Protein AF-A0A1Q5UL70-F1 (afdb_monomer)

Organism: NCBI:txid1316194

Sequence (144 aa):
ELEALRRDLKQEITTAVKAAVEPPARQTIRSFAEVAARAPALAHFQSSHSSSSSSPTRPAEVARDREVVVCLGDRSQISVFRRLTSAELTKRTNQARAKAARTTDTPALASVKILASRQLKSGDLRFTVCDTKEAEIIRIYREK

Nearest PDB structures (foldseek):
  6f4i-assembly5_E  TM=6.408E-01  e=3.914E-01  Drosophila melanogaster
  5w0g-assembly1_A  TM=5.998E-01  e=8.022E-01  Homo sapiens
  8rxx-assembly1_Sh  TM=7.288E-01  e=2.596E+00  Leishmania major strain Friedlin
  2wbm-assembly1_A  TM=4.606E-01  e=6.062E+00  Methanothermobacter thermautotrophicus str. Delta H
  2wbm-assembly2_B  TM=3.932E-01  e=5.320E+00  Methanothermobacter thermautotrophicus str. Delta H

Structure (mmCIF, N/CA/C/O backbone):
data_AF-A0A1Q5UL70-F1
#
_entry.id   AF-A0A1Q5UL70-F1
#
loop_
_atom_site.group_PDB
_atom_site.id
_atom_site.type_symbol
_atom_site.label_atom_id
_atom_site.label_alt_id
_atom_site.label_comp_id
_atom_site.label_asym_id
_atom_site.label_entity_id
_atom_site.label_seq_id
_atom_site.pdbx_PDB_ins_code
_atom_site.Cartn_x
_atom_site.Cartn_y
_atom_site.Cartn_z
_atom_site.occupancy
_atom_site.B_iso_or_equiv
_atom_site.auth_seq_id
_atom_site.auth_comp_id
_atom_site.auth_asym_id
_atom_site.auth_atom_id
_atom_site.pdbx_PDB_model_num
ATOM 1 N N . GLU A 1 1 ? 56.703 -10.356 -47.534 1.00 58.34 1 GLU A N 1
ATOM 2 C CA . GLU A 1 1 ? 55.257 -10.670 -47.446 1.00 58.34 1 GLU A CA 1
ATOM 3 C C . GLU A 1 1 ? 54.407 -9.472 -47.005 1.00 58.34 1 GLU A C 1
ATOM 5 O O . GLU A 1 1 ? 53.437 -9.165 -47.683 1.00 58.34 1 GLU A O 1
ATOM 10 N N . LEU A 1 2 ? 54.807 -8.706 -45.980 1.00 57.12 2 LEU A N 1
ATOM 11 C CA . LEU A 1 2 ? 54.050 -7.532 -45.494 1.00 57.12 2 LEU A CA 1
ATOM 12 C C . LEU A 1 2 ? 53.830 -6.408 -46.537 1.00 57.12 2 LEU A C 1
ATOM 14 O O . LEU A 1 2 ? 52.792 -5.751 -46.551 1.00 57.12 2 LEU A O 1
ATOM 18 N N . GLU A 1 3 ? 54.795 -6.199 -47.435 1.00 67.44 3 GLU A N 1
ATOM 19 C CA . GLU A 1 3 ? 54.723 -5.185 -48.502 1.00 67.44 3 GLU A CA 1
ATOM 20 C C . GLU A 1 3 ? 53.724 -5.541 -49.616 1.00 67.44 3 GLU A C 1
ATOM 22 O O . GLU A 1 3 ? 53.181 -4.649 -50.264 1.00 67.44 3 GLU A O 1
ATOM 27 N N . ALA A 1 4 ? 53.442 -6.831 -49.833 1.00 69.81 4 ALA A N 1
ATOM 28 C CA . ALA A 1 4 ? 52.454 -7.262 -50.823 1.00 69.81 4 ALA A CA 1
ATOM 29 C C . ALA A 1 4 ? 51.029 -6.979 -50.326 1.00 69.81 4 ALA A C 1
ATOM 31 O O . ALA A 1 4 ? 50.233 -6.388 -51.052 1.00 69.81 4 ALA A O 1
ATOM 32 N N . LEU A 1 5 ? 50.766 -7.275 -49.048 1.00 71.19 5 LEU A N 1
ATOM 33 C CA . LEU A 1 5 ? 49.485 -7.009 -48.389 1.00 71.19 5 LEU A CA 1
ATOM 34 C C . LEU A 1 5 ? 49.139 -5.509 -48.379 1.00 71.19 5 LEU A C 1
ATOM 36 O O . LEU A 1 5 ? 47.991 -5.120 -48.576 1.00 71.19 5 LEU A O 1
ATOM 40 N N . ARG A 1 6 ? 50.147 -4.643 -48.200 1.00 72.69 6 ARG A N 1
ATOM 41 C CA . ARG A 1 6 ? 49.961 -3.183 -48.243 1.00 72.69 6 ARG A CA 1
ATOM 42 C C . ARG A 1 6 ? 49.562 -2.667 -49.623 1.00 72.69 6 ARG A C 1
ATOM 44 O O . ARG A 1 6 ? 48.800 -1.705 -49.703 1.00 72.69 6 ARG A O 1
ATOM 51 N N . ARG A 1 7 ? 50.084 -3.262 -50.700 1.00 78.44 7 ARG A N 1
ATOM 52 C CA . ARG A 1 7 ? 49.700 -2.867 -52.065 1.00 78.44 7 ARG A CA 1
ATOM 53 C C . ARG A 1 7 ? 48.287 -3.321 -52.389 1.00 78.44 7 ARG A C 1
ATOM 55 O O . ARG A 1 7 ? 47.537 -2.518 -52.932 1.00 78.44 7 ARG A O 1
ATOM 62 N N . ASP A 1 8 ? 47.934 -4.534 -51.981 1.00 77.62 8 ASP A N 1
ATOM 63 C CA . ASP A 1 8 ? 46.616 -5.123 -52.219 1.00 77.62 8 ASP A CA 1
ATOM 64 C C . ASP A 1 8 ? 45.505 -4.306 -51.537 1.00 77.62 8 ASP A C 1
ATOM 66 O O . ASP A 1 8 ? 44.591 -3.812 -52.196 1.00 77.62 8 ASP A O 1
ATOM 70 N N . LEU A 1 9 ? 45.687 -3.979 -50.251 1.00 74.88 9 LEU A N 1
ATOM 71 C CA . LEU A 1 9 ? 44.738 -3.152 -49.497 1.00 74.88 9 LEU A CA 1
ATOM 72 C C . LEU A 1 9 ? 44.587 -1.738 -50.087 1.00 74.88 9 LEU A C 1
ATOM 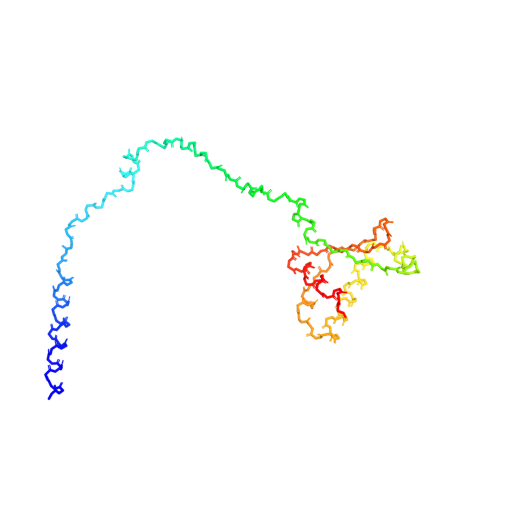74 O O . LEU A 1 9 ? 43.497 -1.167 -50.122 1.00 74.88 9 LEU A O 1
ATOM 78 N N . LYS A 1 10 ? 45.680 -1.149 -50.592 1.00 75.56 10 LYS A N 1
ATOM 79 C CA . LYS A 1 10 ? 45.635 0.172 -51.239 1.00 75.56 10 LYS A CA 1
ATOM 80 C C . LYS A 1 10 ? 44.868 0.122 -52.564 1.00 75.56 10 LYS A C 1
ATOM 82 O O . LYS A 1 10 ? 44.182 1.087 -52.913 1.00 75.56 10 LYS A O 1
ATOM 87 N N . GLN A 1 11 ? 44.972 -0.985 -53.294 1.00 71.56 11 GLN A N 1
ATOM 88 C CA . GLN A 1 11 ? 44.255 -1.210 -54.546 1.00 71.56 11 GLN A CA 1
ATOM 89 C C . GLN A 1 11 ? 42.760 -1.438 -54.303 1.00 71.56 11 GLN A C 1
ATOM 91 O O . GLN A 1 11 ? 41.937 -0.855 -55.010 1.00 71.56 11 GLN A O 1
ATOM 96 N N . GLU A 1 12 ? 42.408 -2.189 -53.261 1.00 71.31 12 GLU A N 1
ATOM 97 C CA . GLU A 1 12 ? 41.024 -2.426 -52.846 1.00 71.31 12 GLU A CA 1
ATOM 98 C C . GLU A 1 12 ? 40.322 -1.120 -52.443 1.00 7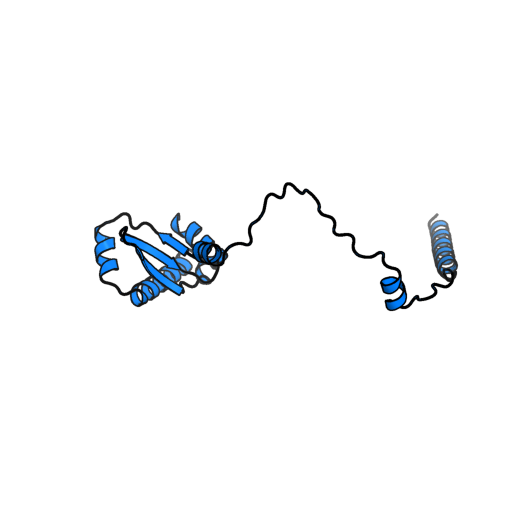1.31 12 GLU A C 1
ATOM 100 O O . GLU A 1 12 ? 39.264 -0.795 -52.983 1.00 71.31 12 GLU A O 1
ATOM 105 N N . ILE A 1 13 ? 40.962 -0.292 -51.605 1.00 70.62 13 ILE A N 1
ATOM 106 C CA . ILE A 1 13 ? 40.416 1.016 -51.201 1.00 70.62 13 ILE A CA 1
ATOM 107 C C . ILE A 1 13 ? 40.243 1.937 -52.416 1.00 70.62 13 ILE A C 1
ATOM 109 O O . ILE A 1 13 ? 39.210 2.588 -52.565 1.00 70.62 13 ILE A O 1
ATOM 113 N N . THR A 1 14 ? 41.227 1.976 -53.320 1.00 70.12 14 THR A N 1
ATOM 114 C CA . THR A 1 14 ? 41.142 2.817 -54.527 1.00 70.12 14 THR A CA 1
ATOM 115 C C . THR A 1 14 ? 40.015 2.351 -55.455 1.00 70.12 14 THR A C 1
ATOM 117 O O . THR A 1 14 ? 39.323 3.177 -56.050 1.00 70.12 14 THR A O 1
ATOM 120 N N . THR A 1 15 ? 39.787 1.040 -55.549 1.00 68.38 15 THR A N 1
ATOM 121 C CA . THR A 1 15 ? 38.709 0.447 -56.355 1.00 68.38 15 THR A CA 1
ATOM 122 C C . THR A 1 15 ? 37.338 0.732 -55.743 1.00 68.38 15 THR A C 1
ATOM 124 O O . THR A 1 15 ? 36.426 1.138 -56.462 1.00 68.38 15 THR A O 1
ATOM 127 N N . ALA A 1 16 ? 37.205 0.630 -54.418 1.00 58.72 16 ALA A N 1
ATOM 128 C CA . ALA A 1 16 ? 35.973 0.950 -53.700 1.00 58.72 16 ALA A CA 1
ATOM 129 C C . ALA A 1 16 ? 35.593 2.436 -53.823 1.00 58.72 16 ALA A C 1
ATOM 131 O O . ALA A 1 16 ? 34.436 2.765 -54.082 1.00 58.72 16 ALA A O 1
ATOM 132 N N . VAL A 1 17 ? 36.572 3.344 -53.723 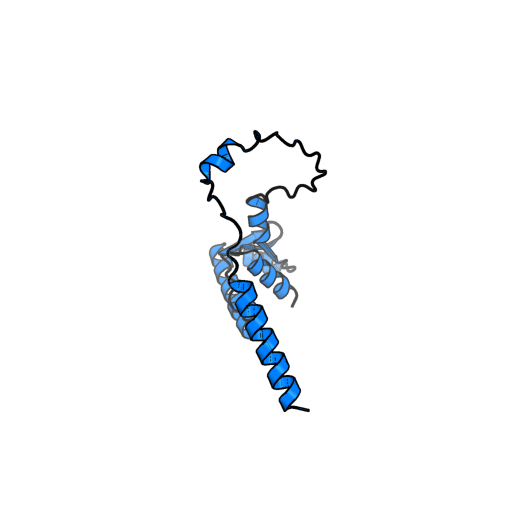1.00 61.75 17 VAL A N 1
ATOM 133 C CA . VAL A 1 17 ? 36.337 4.789 -53.895 1.00 61.75 17 VAL A CA 1
ATOM 134 C C . VAL A 1 17 ? 35.940 5.122 -55.336 1.00 61.75 17 VAL A C 1
ATOM 136 O O . VAL A 1 17 ? 35.080 5.972 -55.552 1.00 61.75 17 VAL A O 1
ATOM 139 N N . LYS A 1 18 ? 36.506 4.431 -56.334 1.00 57.00 18 LYS A N 1
ATOM 140 C CA . LYS A 1 18 ? 36.159 4.645 -57.748 1.00 57.00 18 LYS A CA 1
ATOM 141 C C . LYS A 1 18 ? 34.777 4.082 -58.109 1.00 57.00 18 LYS A C 1
ATOM 143 O O . LYS A 1 18 ? 34.096 4.670 -58.943 1.00 57.00 18 LYS A O 1
ATOM 148 N N . ALA A 1 19 ? 34.342 3.003 -57.454 1.00 55.22 19 ALA A N 1
ATOM 149 C CA . ALA A 1 19 ? 32.994 2.446 -57.597 1.00 55.22 19 ALA A CA 1
ATOM 150 C C . ALA A 1 19 ? 31.906 3.331 -56.952 1.00 55.22 19 ALA A C 1
ATOM 152 O O . ALA A 1 19 ? 30.765 3.321 -57.400 1.00 55.22 19 ALA A O 1
ATOM 153 N N . ALA A 1 20 ? 32.260 4.141 -55.949 1.00 49.00 20 ALA A N 1
ATOM 154 C CA . ALA A 1 20 ? 31.341 5.073 -55.288 1.00 49.00 20 ALA A CA 1
ATOM 155 C C . ALA A 1 20 ? 31.104 6.393 -56.060 1.00 49.00 20 ALA A C 1
ATOM 157 O O . ALA A 1 20 ? 30.316 7.226 -55.616 1.00 49.00 20 ALA A O 1
ATOM 158 N N . VAL A 1 21 ? 31.777 6.599 -57.202 1.00 50.81 21 VAL A N 1
ATOM 159 C CA . VAL A 1 21 ? 31.664 7.807 -58.052 1.00 50.81 21 VAL A CA 1
ATOM 160 C C . VAL A 1 21 ? 30.721 7.594 -59.252 1.00 50.81 21 VAL A C 1
ATOM 162 O O . VAL A 1 21 ? 30.597 8.462 -60.112 1.00 50.81 21 VAL A O 1
ATOM 165 N N . GLU A 1 22 ? 29.994 6.476 -59.312 1.00 44.09 22 GLU A N 1
ATOM 166 C CA . GLU A 1 22 ? 28.924 6.274 -60.298 1.00 44.09 22 GLU A CA 1
ATOM 167 C C . GLU A 1 22 ? 27.597 6.797 -59.710 1.00 44.09 22 GLU A C 1
ATOM 169 O O . GLU A 1 22 ? 27.118 6.262 -58.706 1.00 44.09 22 GLU A O 1
ATOM 174 N N . PRO A 1 23 ? 27.019 7.891 -60.245 1.00 51.78 23 PRO A N 1
ATOM 175 C CA . PRO A 1 23 ? 25.772 8.426 -59.726 1.00 51.78 23 PRO A CA 1
ATOM 176 C C . PRO A 1 23 ? 24.631 7.461 -60.076 1.00 51.78 23 PRO A C 1
ATOM 178 O O . PRO A 1 23 ? 24.370 7.247 -61.262 1.00 51.78 23 PRO A O 1
ATOM 181 N N . PRO A 1 24 ? 23.895 6.910 -59.092 1.00 49.03 24 PRO A N 1
ATOM 182 C CA . PRO A 1 24 ? 22.738 6.091 -59.398 1.00 49.03 24 PRO A CA 1
ATOM 183 C C . PRO A 1 24 ? 21.730 6.923 -60.194 1.00 49.03 24 PRO A C 1
ATOM 185 O O . PRO A 1 24 ? 21.423 8.071 -59.855 1.00 49.03 24 PRO A O 1
ATOM 188 N N . ALA A 1 25 ? 21.261 6.321 -61.286 1.00 51.06 25 ALA A N 1
ATOM 189 C CA . ALA A 1 25 ? 20.321 6.867 -62.249 1.00 51.06 25 ALA A CA 1
ATOM 190 C C . ALA A 1 25 ? 19.261 7.775 -61.604 1.00 51.06 25 ALA A C 1
ATOM 192 O O . ALA A 1 25 ? 18.573 7.374 -60.666 1.00 51.06 25 ALA A O 1
ATOM 193 N N . ARG A 1 26 ? 19.153 8.997 -62.148 1.00 50.31 26 ARG A N 1
ATOM 194 C CA . ARG A 1 26 ? 18.138 10.034 -61.891 1.00 50.31 26 ARG A CA 1
ATOM 195 C C . ARG A 1 26 ? 16.948 9.531 -61.067 1.00 50.31 26 ARG A C 1
ATOM 197 O O . ARG A 1 26 ? 15.950 9.066 -61.615 1.00 50.31 26 ARG A O 1
ATOM 204 N N . GLN A 1 27 ? 17.017 9.710 -59.752 1.00 52.78 27 GLN A N 1
ATOM 205 C CA . GLN A 1 27 ? 15.823 9.704 -58.922 1.00 52.78 27 GLN A CA 1
ATOM 206 C C . GLN A 1 27 ? 15.048 10.977 -59.262 1.00 52.78 27 GLN A C 1
ATOM 208 O O . GLN A 1 27 ? 15.330 12.057 -58.747 1.00 52.78 27 GLN A O 1
ATOM 213 N N . THR A 1 28 ? 14.100 10.882 -60.194 1.00 55.25 28 THR A N 1
ATOM 214 C CA . THR A 1 28 ? 13.062 11.902 -60.331 1.00 55.25 28 THR A CA 1
ATOM 215 C C . THR A 1 28 ? 12.333 11.951 -58.993 1.00 55.25 28 THR A C 1
ATOM 217 O O . THR A 1 28 ? 11.567 11.042 -58.676 1.00 55.25 28 THR A O 1
ATOM 220 N N . ILE A 1 29 ? 12.623 12.971 -58.184 1.00 52.50 29 ILE A N 1
ATOM 221 C CA . ILE A 1 29 ? 11.937 13.226 -56.919 1.00 52.50 29 ILE A CA 1
ATOM 222 C C . ILE A 1 29 ? 10.473 13.492 -57.273 1.00 52.50 29 ILE A C 1
ATOM 224 O O . ILE A 1 29 ? 10.112 14.590 -57.690 1.00 52.50 29 ILE A O 1
ATOM 228 N N . ARG A 1 30 ? 9.631 12.461 -57.179 1.00 59.22 30 ARG A N 1
ATOM 229 C CA . ARG A 1 30 ? 8.182 12.623 -57.284 1.00 59.22 30 ARG A CA 1
ATOM 230 C C . ARG A 1 30 ? 7.715 13.271 -55.991 1.00 59.22 30 ARG A C 1
ATOM 232 O O . ARG A 1 30 ? 8.028 12.786 -54.904 1.00 59.22 30 ARG A O 1
ATOM 239 N N . SER A 1 31 ? 7.009 14.390 -56.114 1.00 63.75 31 SER A N 1
ATOM 240 C CA . SER A 1 31 ? 6.412 15.080 -54.972 1.00 63.75 31 SER A CA 1
ATOM 241 C C . SER A 1 31 ? 5.508 14.113 -54.203 1.00 63.75 31 SER A C 1
ATOM 243 O O . SER A 1 31 ? 4.775 13.330 -54.809 1.00 63.75 31 SER A O 1
ATOM 245 N N . PHE A 1 32 ? 5.533 14.177 -52.870 1.00 62.38 32 PHE A N 1
ATOM 246 C CA . PHE A 1 32 ? 4.713 13.336 -51.988 1.00 62.38 32 PHE A CA 1
ATOM 247 C C . PHE A 1 32 ? 3.225 13.335 -52.386 1.00 62.38 32 PHE A C 1
ATOM 249 O O . PHE A 1 32 ? 2.564 12.297 -52.350 1.00 62.38 32 PHE A O 1
ATOM 256 N N . ALA A 1 33 ? 2.719 14.482 -52.848 1.00 66.06 33 ALA A N 1
ATOM 257 C CA . ALA A 1 33 ? 1.341 14.636 -53.309 1.00 66.06 33 ALA A CA 1
ATOM 258 C C . ALA A 1 33 ? 1.001 13.733 -54.510 1.00 66.06 33 ALA A C 1
ATOM 260 O O . ALA A 1 33 ? -0.1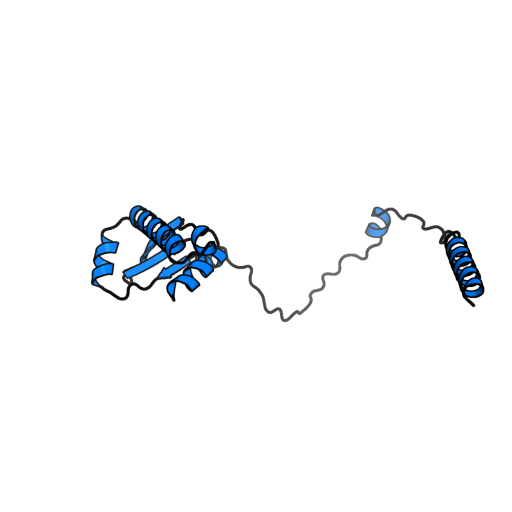15 13.231 -54.620 1.00 66.06 33 ALA A O 1
ATOM 261 N N . GLU A 1 34 ? 1.968 13.482 -55.390 1.00 66.81 34 GLU A N 1
ATOM 262 C CA . GLU A 1 34 ? 1.786 12.686 -56.604 1.00 66.81 34 GLU A CA 1
ATOM 263 C C . GLU A 1 34 ? 1.755 11.178 -56.303 1.00 66.81 34 GLU A C 1
ATOM 265 O O . GLU A 1 34 ? 1.043 10.415 -56.959 1.00 66.81 34 GLU A O 1
ATOM 270 N N . VAL A 1 35 ? 2.480 10.751 -55.263 1.00 64.81 35 VAL A N 1
ATOM 271 C CA . VAL A 1 35 ? 2.423 9.380 -54.731 1.00 64.81 35 VAL A CA 1
ATOM 272 C C . VAL A 1 35 ? 1.086 9.136 -54.032 1.00 64.81 35 VAL A C 1
ATOM 274 O O . VAL A 1 35 ? 0.449 8.112 -54.270 1.00 64.81 35 VAL A O 1
ATOM 277 N N . ALA A 1 36 ? 0.627 10.096 -53.225 1.00 66.06 36 ALA A N 1
ATOM 278 C CA . ALA A 1 36 ? -0.644 10.000 -52.510 1.00 66.06 36 ALA A CA 1
ATOM 279 C C . ALA A 1 36 ? -1.852 9.964 -53.462 1.00 66.06 36 ALA A C 1
ATOM 281 O O . ALA A 1 36 ? -2.768 9.173 -53.257 1.00 66.06 36 ALA A O 1
ATOM 282 N N . ALA A 1 37 ? -1.835 10.756 -54.540 1.00 65.12 37 ALA A N 1
ATOM 283 C CA . ALA A 1 37 ? -2.921 10.789 -55.523 1.00 65.12 37 ALA A CA 1
ATOM 284 C C . ALA A 1 37 ? -3.072 9.483 -56.327 1.00 65.12 37 ALA A C 1
ATOM 286 O O . ALA A 1 37 ? -4.148 9.201 -56.849 1.00 65.12 37 ALA A O 1
ATOM 287 N N . ARG A 1 38 ? -2.003 8.686 -56.441 1.00 66.25 38 ARG A N 1
ATOM 288 C CA . ARG A 1 38 ? -2.018 7.382 -57.125 1.00 66.25 38 ARG A CA 1
ATOM 289 C C . ARG A 1 38 ? -2.222 6.202 -56.177 1.00 66.25 38 ARG A C 1
ATOM 291 O O . ARG A 1 38 ? -2.256 5.065 -56.647 1.00 66.25 38 ARG A O 1
ATOM 298 N N . ALA A 1 39 ? -2.336 6.446 -54.871 1.00 65.25 39 ALA A N 1
ATOM 299 C CA . ALA A 1 39 ? -2.616 5.383 -53.922 1.00 65.25 39 ALA A CA 1
ATOM 300 C C . ALA A 1 39 ? -4.025 4.821 -54.194 1.00 65.25 39 ALA A C 1
ATOM 302 O O . ALA A 1 39 ? -4.977 5.597 -54.311 1.00 65.25 39 ALA A O 1
ATOM 303 N N . PRO A 1 40 ? -4.186 3.492 -54.322 1.00 64.81 40 PRO A N 1
ATOM 304 C CA . PRO A 1 40 ? -5.508 2.893 -54.440 1.00 64.81 40 PRO A CA 1
ATOM 305 C C . PRO A 1 40 ? -6.349 3.268 -53.214 1.00 64.81 40 PRO A C 1
ATOM 307 O O . PRO A 1 40 ? -5.832 3.321 -52.095 1.00 64.81 40 PRO A O 1
ATOM 310 N N . ALA A 1 41 ? -7.637 3.552 -53.428 1.00 62.94 41 ALA A N 1
ATOM 311 C CA . ALA A 1 41 ? -8.559 3.888 -52.348 1.00 62.94 41 ALA A CA 1
ATOM 312 C C . ALA A 1 41 ? -8.487 2.810 -51.258 1.00 62.94 41 ALA A C 1
ATOM 314 O O . ALA A 1 41 ? -8.497 1.620 -51.579 1.00 62.94 41 ALA A O 1
ATOM 315 N N . LEU A 1 42 ? -8.378 3.226 -49.990 1.00 58.59 42 LEU A N 1
ATOM 316 C CA . LEU A 1 42 ? -8.278 2.321 -48.845 1.00 58.59 42 LEU A CA 1
ATOM 317 C C . LEU A 1 42 ? -9.492 1.386 -48.827 1.00 58.59 42 LEU A C 1
ATOM 319 O O . LEU A 1 42 ? -10.564 1.740 -48.342 1.00 58.59 42 LEU A O 1
ATOM 323 N N . ALA A 1 43 ? -9.313 0.185 -49.371 1.00 51.59 43 ALA A N 1
ATOM 324 C CA . ALA A 1 43 ? -10.274 -0.886 -49.244 1.00 51.59 43 ALA A CA 1
ATOM 325 C C . ALA A 1 43 ? -10.338 -1.258 -47.761 1.00 51.59 43 ALA A C 1
ATOM 327 O O . ALA A 1 43 ? -9.319 -1.580 -47.144 1.00 51.59 43 ALA A O 1
ATOM 328 N N . HIS A 1 44 ? -11.528 -1.165 -47.173 1.00 53.53 44 HIS A N 1
ATOM 329 C CA . HIS A 1 44 ? -11.775 -1.596 -45.806 1.00 53.53 44 HIS A CA 1
ATOM 330 C C . HIS A 1 44 ? -11.483 -3.098 -45.694 1.00 53.53 44 HIS A C 1
ATOM 332 O O . HIS A 1 44 ? -12.318 -3.933 -46.035 1.00 53.53 44 HIS A O 1
ATOM 338 N N . PHE A 1 45 ? -10.290 -3.449 -45.218 1.00 48.72 45 PHE A N 1
ATOM 339 C CA . PHE A 1 45 ? -9.976 -4.810 -44.807 1.00 48.72 45 PHE A CA 1
ATOM 340 C C . PHE A 1 45 ? -10.809 -5.138 -43.563 1.00 48.72 45 PHE A C 1
ATOM 342 O O . PHE A 1 45 ? -10.462 -4.757 -42.446 1.00 48.72 45 PHE A O 1
ATOM 349 N N . GLN A 1 46 ? -11.928 -5.842 -43.745 1.00 53.84 46 GLN A N 1
ATOM 350 C CA . GLN A 1 46 ? -12.572 -6.573 -42.656 1.00 53.84 46 GLN A CA 1
ATOM 351 C C . GLN A 1 46 ? -11.764 -7.841 -42.390 1.00 53.84 46 GLN A C 1
ATOM 353 O O . GLN A 1 46 ? -12.081 -8.930 -42.864 1.00 53.84 46 GLN A O 1
ATOM 358 N N . SER A 1 47 ? -10.671 -7.691 -41.650 1.00 45.22 47 SER A N 1
ATOM 359 C CA . SER A 1 47 ? -9.898 -8.835 -41.203 1.00 45.22 47 SER A CA 1
ATOM 360 C C . SER A 1 47 ? -10.643 -9.543 -40.069 1.00 45.22 47 SER A C 1
ATOM 362 O O . SER A 1 47 ? -10.845 -8.982 -38.993 1.00 45.22 47 SER A O 1
ATOM 364 N N . SER A 1 48 ? -11.030 -10.799 -40.303 1.00 51.78 48 SER A N 1
ATOM 365 C CA . SER A 1 48 ? -11.478 -11.724 -39.258 1.00 51.78 48 SER A CA 1
ATOM 366 C C . SER A 1 48 ? -10.271 -12.152 -38.423 1.00 51.78 48 SER A C 1
ATOM 368 O O . SER A 1 48 ? -9.724 -13.235 -38.605 1.00 51.78 48 SER A O 1
ATOM 370 N N . HIS A 1 49 ? -9.807 -11.278 -37.532 1.00 53.34 49 HIS A N 1
ATOM 371 C CA . HIS A 1 49 ? -8.897 -11.692 -36.474 1.00 53.34 49 HIS A CA 1
ATOM 372 C C . HIS A 1 49 ? -9.737 -12.223 -35.319 1.00 53.34 49 HIS A C 1
ATOM 374 O O . HIS A 1 49 ? -10.523 -11.487 -34.721 1.00 53.34 49 HIS A O 1
ATOM 380 N N . SER A 1 50 ? -9.524 -13.491 -34.969 1.00 51.50 50 SER A N 1
ATOM 381 C CA . SER A 1 50 ? -9.735 -13.993 -33.611 1.00 51.50 50 SER A CA 1
ATOM 382 C C . SER A 1 50 ? -8.790 -13.233 -32.679 1.00 51.50 50 SER A C 1
ATOM 384 O O . SER A 1 50 ? -7.724 -13.711 -32.302 1.00 51.50 50 SER A O 1
ATOM 386 N N . SER A 1 51 ? -9.140 -11.986 -32.389 1.00 48.91 51 SER A N 1
ATOM 387 C CA . SER A 1 51 ? -8.430 -11.139 -31.452 1.00 48.91 51 SER A CA 1
ATOM 388 C C . SER A 1 51 ? -8.751 -11.649 -30.055 1.00 48.91 51 SER A C 1
ATOM 390 O O . SER A 1 51 ? -9.890 -11.529 -29.603 1.00 48.91 51 SER A O 1
ATOM 392 N N . SER A 1 52 ? -7.746 -12.159 -29.340 1.00 56.97 52 SER A N 1
ATOM 393 C CA . SER A 1 52 ? -7.724 -12.004 -27.883 1.00 56.97 52 SER A CA 1
ATOM 394 C C . SER A 1 52 ? -7.792 -10.506 -27.615 1.00 56.97 52 SER A C 1
ATOM 396 O O . SER A 1 52 ? -6.789 -9.800 -27.674 1.00 56.97 52 SER A O 1
ATOM 398 N N . SER A 1 53 ? -9.014 -10.007 -27.455 1.00 52.50 53 SER A N 1
ATOM 399 C CA . SER A 1 53 ? -9.312 -8.609 -27.210 1.00 52.50 53 SER A CA 1
ATOM 400 C C . SER A 1 53 ? -8.686 -8.228 -25.875 1.00 52.50 53 SER A C 1
ATOM 402 O O . SER A 1 53 ? -9.205 -8.570 -24.814 1.00 52.50 53 SER A O 1
ATOM 404 N N . SER A 1 54 ? -7.559 -7.521 -25.908 1.00 63.06 54 SER A N 1
ATOM 405 C CA . SER A 1 54 ? -7.193 -6.651 -24.801 1.00 63.06 54 SER A CA 1
ATOM 406 C C . SER A 1 54 ? -8.183 -5.493 -24.831 1.00 63.06 54 SER A C 1
ATOM 408 O O . SER A 1 54 ? -8.000 -4.495 -25.527 1.00 63.06 54 SER A O 1
ATOM 410 N N . SER A 1 55 ? -9.302 -5.660 -24.126 1.00 63.22 55 SER A N 1
ATOM 411 C CA . SER A 1 55 ? -10.218 -4.556 -23.873 1.00 63.22 55 SER A CA 1
ATOM 412 C C . SER A 1 55 ? -9.410 -3.382 -23.312 1.00 63.22 55 SER A C 1
ATOM 414 O O . SER A 1 55 ? -8.576 -3.617 -22.431 1.00 63.22 55 SER A O 1
ATOM 416 N N . PRO A 1 56 ? -9.620 -2.140 -23.787 1.00 65.81 56 PRO A N 1
ATOM 417 C CA . PRO A 1 56 ? -8.941 -0.990 -23.210 1.00 65.81 56 PRO A CA 1
ATOM 418 C C . PRO A 1 56 ? -9.203 -0.986 -21.703 1.00 65.81 56 PRO A C 1
ATOM 420 O O . PRO A 1 56 ? -10.361 -1.003 -21.278 1.00 65.81 56 PRO A O 1
ATOM 423 N N . THR A 1 57 ? -8.127 -1.032 -20.911 1.00 67.56 57 THR A N 1
ATOM 424 C CA . THR A 1 57 ? -8.210 -1.124 -19.452 1.00 67.56 57 THR A CA 1
ATOM 425 C C . THR A 1 57 ? -9.068 0.018 -18.944 1.00 67.56 57 THR A C 1
ATOM 427 O O . THR A 1 57 ? -8.794 1.195 -19.201 1.00 67.56 57 THR A O 1
ATOM 430 N N . ARG A 1 58 ? -10.158 -0.321 -18.259 1.00 71.19 58 ARG A N 1
ATOM 431 C CA . ARG A 1 58 ? -11.127 0.683 -17.826 1.00 71.19 58 ARG A CA 1
ATOM 432 C C . ARG A 1 58 ? -10.444 1.553 -16.765 1.00 71.19 58 ARG A C 1
ATOM 434 O O . ARG A 1 58 ? -9.714 1.015 -15.934 1.00 71.19 58 ARG A O 1
ATOM 441 N N . PRO A 1 59 ? -10.705 2.870 -16.691 1.00 70.50 59 PRO A N 1
ATOM 442 C CA . PRO A 1 59 ? -10.108 3.721 -15.655 1.00 70.50 59 PRO A CA 1
ATOM 443 C C . PRO A 1 59 ? -10.318 3.184 -14.229 1.00 70.50 59 PRO A C 1
ATOM 445 O O . PRO A 1 59 ? -9.468 3.348 -13.357 1.00 70.50 59 PRO A O 1
ATOM 448 N N . ALA A 1 60 ? -11.437 2.487 -14.004 1.00 72.50 60 ALA A N 1
ATOM 449 C CA . ALA A 1 60 ? -11.728 1.803 -12.752 1.00 72.50 60 ALA A CA 1
ATOM 450 C C . ALA A 1 60 ? -1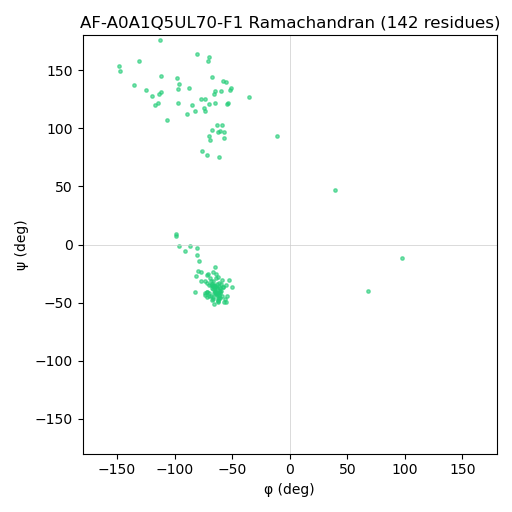0.756 0.650 -12.444 1.00 72.50 60 ALA A C 1
ATOM 452 O O . ALA A 1 60 ? -10.391 0.495 -11.285 1.00 72.50 60 ALA A O 1
ATOM 453 N N . GLU A 1 61 ? -10.326 -0.131 -13.439 1.00 70.69 61 GLU A N 1
ATOM 454 C CA . GLU A 1 61 ? -9.340 -1.212 -13.269 1.00 70.69 61 GLU A CA 1
ATOM 455 C C . GLU A 1 61 ? -7.972 -0.632 -12.903 1.00 70.69 61 GLU A C 1
ATOM 457 O O . GLU A 1 61 ? -7.415 -1.000 -11.872 1.00 70.69 61 GLU A O 1
ATOM 462 N N . VAL A 1 62 ? -7.518 0.401 -13.623 1.00 72.69 62 VAL A N 1
ATOM 463 C CA . VAL A 1 62 ? -6.259 1.107 -13.311 1.00 72.69 62 VAL A CA 1
ATOM 464 C C . VAL A 1 62 ? -6.265 1.680 -11.888 1.00 72.69 62 VAL A C 1
ATOM 466 O O . VAL A 1 62 ? -5.244 1.682 -11.199 1.00 72.69 62 VAL A O 1
ATOM 469 N N . ALA A 1 63 ? -7.417 2.168 -11.418 1.00 76.31 63 ALA A N 1
ATOM 470 C CA . ALA A 1 63 ? -7.560 2.655 -10.050 1.00 76.31 63 ALA A CA 1
ATOM 471 C C . ALA A 1 63 ? -7.455 1.528 -9.006 1.00 76.31 63 ALA A C 1
ATOM 473 O O . ALA A 1 63 ? -6.918 1.764 -7.925 1.00 76.31 63 ALA A O 1
ATOM 474 N N . ARG A 1 64 ? -7.934 0.311 -9.310 1.00 81.94 64 ARG A N 1
ATOM 475 C CA . ARG A 1 64 ? -7.808 -0.857 -8.418 1.00 81.94 64 ARG A CA 1
ATOM 476 C C . ARG A 1 64 ? -6.376 -1.354 -8.323 1.00 81.94 64 ARG A C 1
ATOM 478 O O . ARG A 1 64 ? -5.961 -1.747 -7.236 1.00 81.94 64 ARG A O 1
ATOM 485 N N . ASP A 1 65 ? -5.613 -1.268 -9.404 1.00 87.12 65 ASP A N 1
ATOM 486 C CA . ASP A 1 65 ? -4.220 -1.721 -9.421 1.00 87.12 65 ASP A CA 1
ATOM 487 C C . ASP A 1 65 ? -3.323 -0.912 -8.469 1.00 87.12 65 ASP A C 1
ATOM 489 O O . ASP A 1 65 ? -2.324 -1.427 -7.965 1.00 87.12 65 ASP A O 1
ATOM 493 N N . ARG A 1 66 ? -3.717 0.335 -8.176 1.00 92.94 66 ARG A N 1
ATOM 494 C CA . ARG A 1 66 ? -3.071 1.254 -7.219 1.00 92.94 66 ARG A CA 1
ATOM 495 C C . ARG A 1 66 ? -3.553 1.077 -5.777 1.00 92.94 66 ARG A C 1
ATOM 497 O O . ARG A 1 66 ? -3.114 1.802 -4.883 1.00 92.94 66 ARG A O 1
ATOM 504 N N . GLU A 1 67 ? -4.497 0.171 -5.531 1.00 93.81 67 GLU A N 1
ATOM 505 C CA . GLU A 1 67 ? -4.982 -0.129 -4.188 1.00 93.81 67 GLU A CA 1
ATOM 506 C C . GLU A 1 67 ? -4.255 -1.352 -3.609 1.00 93.81 67 GLU A C 1
ATOM 508 O O . GLU A 1 67 ? -4.055 -2.378 -4.265 1.00 93.81 67 GLU A O 1
ATOM 513 N N . VAL A 1 68 ? -3.897 -1.258 -2.329 1.00 93.75 68 VAL A N 1
ATOM 514 C CA . VAL A 1 68 ? -3.315 -2.3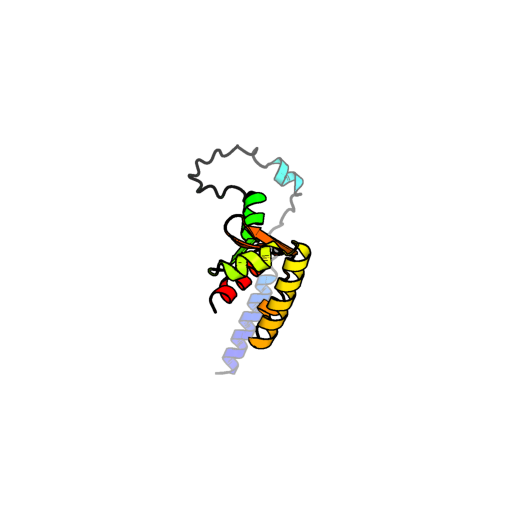61 -1.556 1.00 93.75 68 VAL A CA 1
ATOM 515 C C . VAL A 1 68 ? -4.157 -2.581 -0.311 1.00 93.75 68 VAL A C 1
ATOM 517 O O . VAL A 1 68 ? -4.521 -1.624 0.372 1.00 93.75 68 VAL A O 1
ATOM 520 N N . VAL A 1 69 ? -4.491 -3.837 -0.021 1.00 93.56 69 VAL A N 1
ATOM 521 C CA . VAL A 1 69 ? -5.240 -4.222 1.181 1.00 93.56 69 VAL A CA 1
ATOM 522 C C . VAL A 1 69 ? -4.325 -5.016 2.104 1.00 93.56 69 VAL A C 1
ATOM 524 O O . VAL A 1 69 ? -3.656 -5.950 1.665 1.00 93.56 69 VAL A O 1
ATOM 527 N N . VAL A 1 70 ? -4.306 -4.639 3.379 1.00 91.38 70 VAL A N 1
ATOM 528 C CA . VAL A 1 70 ? -3.554 -5.307 4.442 1.00 91.38 70 VAL A CA 1
ATOM 529 C C . VAL A 1 70 ? -4.534 -5.859 5.466 1.00 91.38 70 VAL A C 1
ATOM 531 O O . VAL A 1 70 ? -5.303 -5.109 6.073 1.00 91.38 70 VAL A O 1
ATOM 534 N N . CYS A 1 71 ? -4.490 -7.177 5.652 1.00 90.88 71 CYS A N 1
ATOM 535 C CA . CYS A 1 71 ? -5.303 -7.867 6.644 1.00 90.88 71 CYS A CA 1
ATOM 536 C C . CYS A 1 71 ? -4.702 -7.669 8.034 1.00 90.88 71 CYS A C 1
ATOM 538 O O . CYS A 1 71 ? -3.528 -7.974 8.234 1.00 90.88 71 CYS A O 1
ATOM 540 N N . LEU A 1 72 ? -5.495 -7.172 8.985 1.00 86.31 72 LEU A N 1
ATOM 541 C CA . LEU A 1 72 ? -5.001 -6.898 10.339 1.00 86.31 72 LEU A CA 1
ATOM 542 C C . LEU A 1 72 ? -4.957 -8.145 11.230 1.00 86.31 72 LEU A C 1
ATOM 544 O O . LEU A 1 72 ? -4.152 -8.185 12.153 1.00 86.31 72 LEU A O 1
ATOM 548 N N . GLY A 1 73 ? -5.810 -9.144 10.970 1.00 79.94 73 GLY A N 1
ATOM 549 C CA . GLY A 1 73 ? -5.894 -10.414 11.712 1.00 79.94 73 GLY A CA 1
ATOM 550 C C . GLY A 1 73 ? -6.410 -10.291 13.155 1.00 79.94 73 GLY A C 1
ATOM 551 O O . GLY A 1 73 ? -7.233 -11.092 13.587 1.00 79.94 73 GLY A O 1
ATOM 552 N N . ASP A 1 74 ? -5.988 -9.258 13.880 1.00 86.50 74 ASP A N 1
ATOM 553 C CA . ASP A 1 74 ? -6.321 -9.000 15.274 1.00 86.50 74 ASP A CA 1
ATOM 554 C C . ASP A 1 74 ? -7.489 -8.009 15.420 1.00 86.50 74 ASP A C 1
ATOM 556 O O . ASP A 1 74 ? -7.435 -6.846 15.002 1.00 86.50 74 ASP A O 1
ATOM 560 N N . ARG A 1 75 ? -8.553 -8.468 16.089 1.00 81.88 75 ARG A N 1
ATOM 561 C CA . ARG A 1 75 ? -9.750 -7.669 16.387 1.00 81.88 75 ARG A CA 1
ATOM 562 C C . ARG A 1 75 ? -9.461 -6.482 17.304 1.00 81.88 75 ARG A C 1
ATOM 564 O O . ARG A 1 75 ? -10.152 -5.466 17.196 1.00 81.88 75 ARG A O 1
ATOM 571 N N . SER A 1 76 ? -8.453 -6.577 18.171 1.00 83.81 76 SER A N 1
ATOM 572 C CA . SER A 1 76 ? -8.070 -5.478 19.060 1.00 83.81 76 SER A CA 1
ATOM 573 C C . SER A 1 76 ? -7.586 -4.269 18.245 1.00 83.81 76 SER A C 1
ATOM 575 O O . SER A 1 76 ? -8.070 -3.150 18.439 1.00 83.81 76 SER A O 1
ATOM 577 N N . GLN A 1 77 ? -6.761 -4.511 17.221 1.00 84.56 77 GLN A N 1
ATOM 578 C CA . GLN A 1 77 ? -6.242 -3.483 16.320 1.00 84.56 77 GLN A CA 1
ATOM 579 C C . GLN A 1 77 ? -7.336 -2.867 15.445 1.00 84.56 77 GLN A C 1
ATOM 581 O O . 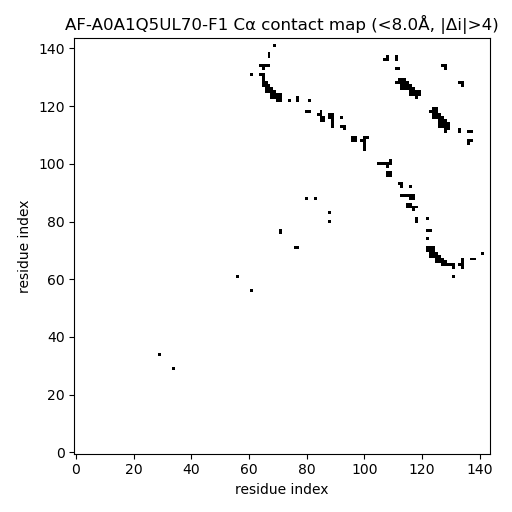GLN A 1 77 ? -7.349 -1.651 15.241 1.00 84.56 77 GLN A O 1
ATOM 586 N N . ILE A 1 78 ? -8.308 -3.670 14.995 1.00 90.44 78 ILE A N 1
ATOM 587 C CA . ILE A 1 78 ? -9.462 -3.178 14.223 1.00 90.44 78 ILE A CA 1
ATOM 588 C C . ILE A 1 78 ? -10.181 -2.056 14.982 1.00 90.44 78 ILE A C 1
ATOM 590 O O . ILE A 1 78 ? -10.520 -1.035 14.381 1.00 90.44 78 ILE A O 1
ATOM 594 N N . SER A 1 79 ? -10.391 -2.223 16.292 1.00 89.31 79 SER A N 1
ATOM 595 C CA . SER A 1 79 ? -11.076 -1.226 17.124 1.00 89.31 79 SER A CA 1
ATOM 596 C C . SER A 1 79 ? -10.293 0.085 17.260 1.00 89.31 79 SER A C 1
ATOM 598 O O . SER A 1 79 ? -10.895 1.160 17.271 1.00 89.31 79 SER A O 1
ATOM 600 N N . VAL A 1 80 ? -8.958 0.010 17.296 1.00 92.00 80 VAL A N 1
ATOM 601 C CA . VAL A 1 80 ? -8.070 1.176 17.381 1.00 92.00 80 VAL A CA 1
ATOM 602 C C . VAL A 1 80 ? -8.135 1.989 16.094 1.00 92.00 80 VAL A C 1
ATOM 604 O O . VAL A 1 80 ? -8.330 3.201 16.150 1.00 92.00 80 VAL A O 1
ATOM 607 N N . PHE A 1 81 ? -8.026 1.336 14.934 1.00 91.44 81 PHE A N 1
ATOM 608 C CA . PHE A 1 81 ? -8.071 2.028 13.644 1.00 91.44 81 PHE A CA 1
ATOM 609 C C . PHE A 1 81 ? -9.458 2.591 13.315 1.00 91.44 81 PHE A C 1
ATOM 611 O O . PHE A 1 81 ? -9.530 3.643 12.684 1.00 91.44 81 PHE A O 1
ATOM 618 N N . ARG A 1 82 ? -10.546 1.978 13.811 1.00 92.00 82 ARG A N 1
ATOM 619 C CA . ARG A 1 82 ? -11.919 2.490 13.614 1.00 92.00 82 ARG A CA 1
ATOM 620 C C . ARG A 1 82 ? -12.147 3.863 14.229 1.00 92.00 82 ARG A C 1
ATOM 622 O O . ARG A 1 82 ? -13.020 4.591 13.771 1.00 92.00 82 ARG A O 1
ATOM 629 N N . ARG A 1 83 ? -11.403 4.194 15.285 1.00 93.19 83 ARG A N 1
ATOM 630 C CA . ARG A 1 83 ? -11.499 5.489 15.972 1.00 93.19 83 ARG A CA 1
ATOM 631 C C . ARG A 1 83 ? -10.736 6.598 15.249 1.00 93.19 83 ARG A C 1
ATOM 633 O O . ARG A 1 83 ? -10.850 7.748 15.651 1.00 93.19 83 ARG A O 1
ATOM 640 N N . LEU A 1 84 ? -9.951 6.260 14.226 1.00 94.19 84 LEU A N 1
ATOM 641 C CA . LEU A 1 84 ? -9.136 7.210 13.481 1.00 94.19 84 LEU A CA 1
ATOM 642 C C . LEU A 1 84 ? -9.837 7.644 12.200 1.00 94.19 84 LEU A C 1
ATOM 644 O O . LEU A 1 84 ? -10.463 6.853 11.495 1.00 94.19 84 LEU A O 1
ATOM 648 N N . THR A 1 85 ? -9.656 8.910 11.858 1.00 95.31 85 THR A N 1
ATOM 649 C CA . THR A 1 85 ? -10.056 9.458 10.565 1.00 95.31 85 THR A CA 1
ATOM 650 C C . THR A 1 85 ? -9.149 8.947 9.443 1.00 95.31 85 THR A C 1
ATOM 652 O O . THR A 1 85 ? -7.989 8.581 9.654 1.00 95.31 85 THR A O 1
ATOM 655 N N . SER A 1 86 ? -9.638 8.986 8.202 1.00 94.56 86 SER A N 1
ATOM 656 C CA . SER A 1 86 ? -8.851 8.618 7.013 1.00 94.56 86 SER A CA 1
ATOM 657 C C . SER A 1 86 ? -7.545 9.419 6.891 1.00 94.56 86 SER A C 1
ATOM 659 O O . SER A 1 86 ? -6.518 8.889 6.462 1.00 94.56 86 SER A O 1
ATOM 661 N N . ALA A 1 87 ? -7.555 10.692 7.300 1.00 95.75 87 ALA A N 1
ATOM 662 C CA . ALA A 1 87 ? -6.371 11.546 7.292 1.00 95.75 87 ALA A CA 1
ATOM 663 C C . ALA A 1 87 ? -5.333 11.090 8.330 1.00 95.75 87 ALA A C 1
ATOM 665 O O . ALA A 1 87 ? -4.147 10.974 8.017 1.00 95.75 87 ALA A O 1
ATOM 666 N N . GLU A 1 88 ? -5.773 10.761 9.546 1.00 96.69 88 GLU A N 1
ATOM 667 C CA . GLU A 1 88 ? -4.898 10.232 10.597 1.00 96.69 88 GLU A CA 1
ATOM 668 C C . GLU A 1 88 ? -4.328 8.866 10.228 1.00 96.69 88 GLU A C 1
ATOM 670 O O . GLU A 1 88 ? -3.135 8.635 10.431 1.00 96.69 88 GLU A O 1
ATOM 675 N N . LEU A 1 89 ? -5.145 7.986 9.637 1.00 95.50 89 LEU A N 1
ATOM 676 C CA . LEU A 1 89 ? -4.676 6.716 9.088 1.00 95.50 89 LEU A CA 1
ATOM 677 C C . LEU A 1 89 ? -3.579 6.963 8.055 1.00 95.50 89 LEU A C 1
ATOM 679 O O . LEU A 1 89 ? -2.494 6.410 8.175 1.00 95.50 89 LEU A O 1
ATOM 683 N N . THR A 1 90 ? -3.813 7.862 7.100 1.00 96.25 90 THR A N 1
ATOM 684 C CA . THR A 1 90 ? -2.837 8.181 6.047 1.00 96.25 90 THR A CA 1
ATOM 685 C C . THR A 1 90 ? -1.531 8.719 6.629 1.00 96.25 90 THR A C 1
ATOM 687 O O . THR A 1 90 ? -0.445 8.315 6.206 1.00 96.25 90 THR A O 1
ATOM 690 N N . LYS A 1 91 ? -1.612 9.585 7.645 1.00 96.56 91 LYS A N 1
ATOM 691 C CA . LYS A 1 91 ? -0.441 10.103 8.360 1.00 96.56 91 LYS A CA 1
ATOM 692 C C . LYS A 1 91 ? 0.337 8.980 9.051 1.00 96.56 91 LYS A C 1
ATOM 694 O O . LYS A 1 91 ? 1.550 8.881 8.867 1.00 96.56 91 LYS A O 1
ATOM 699 N N . ARG A 1 92 ? -0.349 8.118 9.810 1.00 94.81 92 ARG A N 1
ATOM 700 C CA . ARG A 1 92 ? 0.276 6.993 10.525 1.00 94.81 92 ARG A CA 1
ATOM 701 C C . ARG A 1 92 ? 0.890 5.980 9.565 1.00 94.81 92 ARG A C 1
ATOM 703 O O . ARG A 1 92 ? 2.018 5.559 9.797 1.00 94.81 92 ARG A O 1
ATOM 710 N N . THR A 1 93 ? 0.215 5.644 8.468 1.00 94.12 93 THR A N 1
ATOM 711 C CA . THR A 1 93 ? 0.750 4.734 7.447 1.00 94.12 93 THR A CA 1
ATOM 712 C C . THR A 1 93 ? 2.012 5.309 6.809 1.00 94.12 93 THR A C 1
ATOM 714 O O . THR A 1 93 ? 3.021 4.616 6.720 1.00 94.12 93 THR A O 1
ATOM 717 N N . ASN A 1 94 ? 2.016 6.592 6.430 1.00 94.88 94 ASN A N 1
ATOM 718 C CA . ASN A 1 94 ? 3.207 7.229 5.860 1.0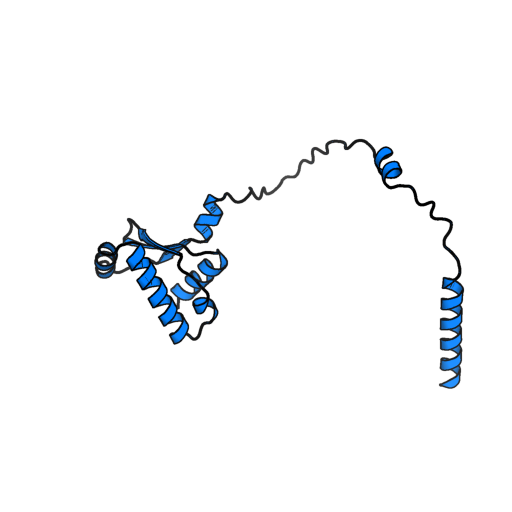0 94.88 94 ASN A CA 1
ATOM 719 C C . ASN A 1 94 ? 4.377 7.287 6.855 1.00 94.88 94 ASN A C 1
ATOM 721 O O . ASN A 1 94 ? 5.528 7.106 6.448 1.00 94.88 94 ASN A O 1
ATOM 725 N N . GLN A 1 95 ? 4.097 7.496 8.146 1.00 94.19 95 GLN A N 1
ATOM 726 C CA . GLN A 1 95 ? 5.098 7.429 9.214 1.00 94.19 95 GLN A CA 1
ATOM 727 C C . GLN A 1 95 ? 5.641 6.006 9.398 1.00 94.19 95 GLN A C 1
ATOM 729 O O . GLN A 1 95 ? 6.855 5.829 9.500 1.00 94.19 95 GLN A O 1
ATOM 734 N N . ALA A 1 96 ? 4.765 4.999 9.412 1.00 91.56 96 ALA A N 1
ATOM 735 C CA . ALA A 1 96 ? 5.143 3.593 9.519 1.00 91.56 96 ALA A CA 1
ATOM 736 C C . ALA A 1 96 ? 6.007 3.163 8.329 1.00 91.56 96 ALA A C 1
ATOM 738 O O . ALA A 1 96 ? 7.080 2.607 8.529 1.00 91.56 96 ALA A O 1
ATOM 739 N N . ARG A 1 97 ? 5.613 3.531 7.106 1.00 92.94 97 ARG A N 1
ATOM 740 C CA . ARG A 1 97 ? 6.409 3.333 5.889 1.00 92.94 97 ARG A CA 1
ATOM 741 C C . ARG A 1 97 ? 7.767 4.034 5.975 1.00 92.94 97 ARG A C 1
ATOM 743 O O . ARG A 1 97 ? 8.779 3.421 5.662 1.00 92.94 97 ARG A O 1
ATOM 750 N N . ALA A 1 98 ? 7.822 5.280 6.457 1.00 91.75 98 ALA A N 1
ATOM 751 C CA . ALA A 1 98 ? 9.089 6.001 6.632 1.00 91.75 98 ALA A CA 1
ATOM 752 C C . ALA A 1 98 ? 10.020 5.290 7.620 1.00 91.75 98 ALA A C 1
ATOM 754 O O . ALA A 1 98 ? 11.230 5.246 7.416 1.00 91.75 98 ALA A O 1
ATOM 755 N N . LYS A 1 99 ? 9.452 4.755 8.706 1.00 91.56 99 LYS A N 1
ATOM 756 C CA . LYS A 1 99 ? 10.189 3.967 9.691 1.00 91.56 99 LYS A CA 1
ATOM 757 C C . LYS A 1 99 ? 10.694 2.668 9.065 1.00 91.56 99 LYS A C 1
ATOM 759 O O . LYS A 1 99 ? 11.891 2.431 9.135 1.00 91.56 99 LYS A O 1
ATOM 764 N N . ALA A 1 100 ? 9.815 1.909 8.411 1.00 89.38 100 ALA A N 1
ATOM 765 C CA . ALA A 1 100 ? 10.135 0.645 7.754 1.00 89.38 100 ALA A CA 1
ATOM 766 C C . ALA A 1 100 ? 11.251 0.805 6.712 1.00 89.38 100 ALA A C 1
ATOM 768 O O . ALA A 1 100 ? 12.228 0.066 6.748 1.00 89.38 100 ALA A O 1
ATOM 769 N N . ALA A 1 101 ? 11.163 1.829 5.858 1.00 89.94 101 ALA A N 1
ATOM 770 C CA . ALA A 1 101 ? 12.176 2.111 4.844 1.00 89.94 101 ALA A CA 1
ATOM 771 C C . ALA A 1 101 ? 13.570 2.343 5.449 1.00 89.94 101 ALA A C 1
ATOM 773 O O . ALA A 1 101 ? 14.558 1.900 4.873 1.00 89.94 101 ALA A O 1
ATOM 774 N N . ARG A 1 102 ? 13.642 2.988 6.624 1.00 88.88 102 ARG A N 1
ATOM 775 C CA . ARG A 1 102 ? 14.901 3.201 7.354 1.00 88.88 102 ARG A CA 1
ATOM 776 C C . ARG A 1 102 ? 15.421 1.932 8.022 1.00 88.88 102 ARG A C 1
ATOM 778 O O . ARG A 1 102 ? 16.617 1.696 7.999 1.00 88.88 102 ARG A O 1
ATOM 785 N N . THR A 1 103 ? 14.552 1.131 8.637 1.00 87.75 103 THR A N 1
ATOM 786 C CA . THR A 1 103 ? 14.973 -0.100 9.332 1.00 87.75 103 THR A CA 1
ATOM 787 C C . THR A 1 103 ? 15.390 -1.216 8.383 1.00 87.75 103 THR A C 1
ATOM 789 O O . THR A 1 103 ? 16.267 -1.995 8.726 1.00 87.75 103 THR A O 1
ATOM 792 N N . THR A 1 104 ? 14.769 -1.304 7.208 1.00 83.50 104 THR A N 1
ATOM 793 C CA . THR A 1 104 ? 15.022 -2.371 6.225 1.00 83.50 104 THR A CA 1
ATOM 794 C C . THR A 1 104 ? 15.978 -1.914 5.115 1.00 83.50 104 THR A C 1
ATOM 796 O O . THR A 1 104 ? 16.119 -2.614 4.118 1.00 83.50 104 THR A O 1
ATOM 799 N N . ASP A 1 105 ? 16.571 -0.718 5.249 1.00 81.56 105 ASP A N 1
ATOM 800 C CA . ASP A 1 105 ? 17.441 -0.051 4.264 1.00 81.56 105 ASP A CA 1
ATOM 801 C C . ASP A 1 105 ? 16.966 -0.233 2.813 1.00 81.56 105 ASP A C 1
ATOM 803 O O . ASP A 1 105 ? 17.689 -0.648 1.910 1.00 81.56 105 ASP A O 1
ATOM 807 N N . THR A 1 106 ? 15.666 -0.011 2.601 1.00 82.50 106 THR A N 1
ATOM 808 C CA . THR A 1 106 ? 15.047 -0.217 1.295 1.00 82.50 106 THR A CA 1
ATOM 809 C C . THR A 1 106 ? 14.733 1.129 0.645 1.00 82.50 106 THR A C 1
ATOM 811 O O . THR A 1 106 ? 13.714 1.748 0.985 1.00 82.50 106 THR A O 1
ATOM 814 N N . PRO A 1 107 ? 15.491 1.541 -0.386 1.00 83.12 107 PRO A N 1
ATOM 815 C CA . PRO A 1 107 ? 15.232 2.793 -1.093 1.00 83.12 107 PRO A CA 1
ATOM 816 C C . PRO A 1 107 ? 13.900 2.774 -1.862 1.00 83.12 107 PRO A C 1
ATOM 818 O O . PRO A 1 107 ? 13.217 3.792 -1.935 1.00 83.12 107 PRO A O 1
ATOM 821 N N . ALA A 1 108 ? 13.469 1.613 -2.365 1.00 86.62 108 ALA A N 1
ATOM 822 C CA . ALA A 1 108 ? 12.182 1.462 -3.049 1.00 86.62 108 ALA A CA 1
ATOM 823 C C . ALA A 1 108 ? 10.975 1.757 -2.140 1.00 86.62 108 ALA A C 1
ATOM 825 O O . ALA A 1 108 ? 10.006 2.363 -2.577 1.00 86.62 108 ALA A O 1
ATOM 826 N N . LEU A 1 109 ? 11.023 1.386 -0.856 1.00 86.38 109 LEU A N 1
ATOM 827 C CA . LEU A 1 109 ? 9.955 1.707 0.098 1.00 86.38 109 LEU A CA 1
ATOM 828 C C . LEU A 1 109 ? 10.029 3.177 0.553 1.00 86.38 109 LEU A C 1
ATOM 830 O O . LEU A 1 109 ? 9.029 3.773 0.972 1.00 86.38 109 LEU A O 1
ATOM 834 N N . ALA A 1 110 ? 11.218 3.782 0.463 1.00 88.12 110 ALA A N 1
ATOM 835 C CA . ALA A 1 110 ? 11.424 5.189 0.772 1.00 88.12 110 ALA A CA 1
ATOM 836 C C . ALA A 1 110 ? 10.707 6.116 -0.225 1.00 88.12 110 ALA A C 1
ATOM 838 O O . ALA A 1 110 ? 10.189 7.148 0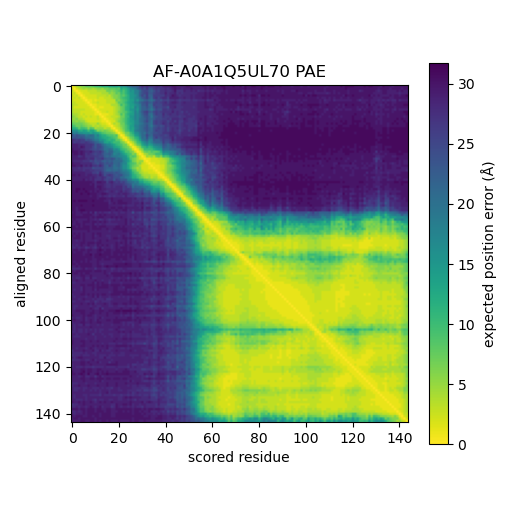.210 1.00 88.12 110 ALA A O 1
ATOM 839 N N . SER A 1 111 ? 10.639 5.733 -1.507 1.00 88.81 111 SER A N 1
ATOM 840 C CA . SER A 1 111 ? 10.017 6.524 -2.579 1.00 88.81 111 SER A CA 1
ATOM 841 C C . SER A 1 111 ? 8.489 6.432 -2.631 1.00 88.81 111 SER A C 1
ATOM 843 O O . SER A 1 111 ? 7.856 7.354 -3.135 1.00 88.81 111 SER A O 1
ATOM 845 N N . VAL A 1 112 ? 7.893 5.371 -2.077 1.00 92.75 112 VAL A N 1
ATOM 846 C CA . VAL A 1 112 ? 6.438 5.158 -2.093 1.00 92.75 112 VAL A CA 1
ATOM 847 C C . VAL A 1 112 ? 5.693 6.230 -1.295 1.00 92.75 112 VAL A C 1
ATOM 849 O O . VAL A 1 112 ? 6.000 6.472 -0.120 1.00 92.75 112 VAL A O 1
ATOM 852 N N . LYS A 1 113 ? 4.633 6.800 -1.885 1.00 92.88 113 LYS A N 1
ATOM 853 C CA . LYS A 1 113 ? 3.731 7.739 -1.198 1.00 92.88 113 LYS A CA 1
ATOM 854 C C . LYS A 1 113 ? 2.316 7.181 -1.031 1.00 92.88 113 LYS A C 1
ATOM 856 O O . LYS A 1 113 ? 1.609 6.922 -2.001 1.00 92.88 113 LYS A O 1
ATOM 861 N N . ILE A 1 114 ? 1.847 7.093 0.217 1.00 95.06 114 ILE A N 1
ATOM 862 C CA . ILE A 1 114 ? 0.446 6.751 0.496 1.00 95.06 114 ILE A CA 1
ATOM 863 C C . ILE A 1 114 ? -0.405 8.013 0.359 1.00 95.06 114 ILE A C 1
ATOM 865 O O . ILE A 1 114 ? -0.252 8.954 1.143 1.00 95.06 114 ILE A O 1
ATOM 869 N N . LEU A 1 115 ? -1.304 8.024 -0.626 1.00 95.50 115 LEU A N 1
ATOM 870 C CA . LEU A 1 115 ? -2.204 9.146 -0.903 1.00 95.50 115 LEU A CA 1
ATOM 871 C C . LEU A 1 115 ? -3.427 9.129 0.008 1.00 95.50 115 LEU A C 1
ATOM 873 O O . LEU A 1 115 ? -3.855 10.170 0.498 1.00 95.50 115 LEU A O 1
ATOM 877 N N . ALA A 1 116 ? -3.981 7.941 0.243 1.00 95.06 116 ALA A N 1
ATOM 878 C CA . ALA A 1 116 ? -5.137 7.763 1.104 1.00 95.06 116 ALA A CA 1
ATOM 879 C C . ALA A 1 116 ? -5.082 6.420 1.826 1.00 95.06 116 ALA A C 1
ATOM 881 O O . ALA A 1 116 ? -4.562 5.426 1.319 1.00 95.06 116 ALA A O 1
ATOM 882 N N . SER A 1 117 ? -5.649 6.391 3.024 1.00 96.25 117 SER A N 1
ATOM 883 C CA . SER A 1 117 ? -5.823 5.197 3.842 1.00 96.25 117 SER A CA 1
ATOM 884 C C . SER A 1 117 ? -7.232 5.182 4.413 1.00 96.25 117 SER A C 1
ATOM 886 O O . SER A 1 117 ? -7.730 6.211 4.869 1.00 96.25 117 SER A O 1
ATOM 888 N N . ARG A 1 118 ? -7.876 4.017 4.401 1.00 95.12 118 ARG A N 1
ATOM 889 C CA . ARG A 1 118 ? -9.187 3.816 5.027 1.00 95.12 118 ARG A CA 1
ATOM 890 C C . ARG A 1 118 ? -9.330 2.399 5.548 1.00 95.12 118 ARG A C 1
ATOM 892 O O . ARG A 1 118 ? -8.741 1.473 4.996 1.00 95.12 118 ARG A O 1
ATOM 899 N N . GLN A 1 119 ? -10.164 2.232 6.564 1.00 94.75 119 GLN A N 1
ATOM 900 C CA . GLN A 1 119 ? -10.551 0.911 7.033 1.00 94.75 119 GLN A CA 1
ATOM 901 C C . GLN A 1 119 ? -11.768 0.401 6.255 1.00 94.75 119 GLN A C 1
ATOM 903 O O . GLN A 1 119 ? -12.728 1.135 6.014 1.00 94.75 119 GLN A O 1
ATOM 908 N N . LEU A 1 120 ? -11.716 -0.857 5.828 1.00 93.75 120 LEU A N 1
ATOM 909 C CA . LEU A 1 120 ? -12.803 -1.541 5.141 1.00 93.75 120 LEU A CA 1
ATOM 910 C C . LEU A 1 120 ? -13.854 -2.038 6.138 1.00 93.75 120 LEU A C 1
ATOM 912 O O . LEU A 1 120 ? -13.598 -2.169 7.335 1.00 93.75 120 LEU A O 1
ATOM 916 N N . LYS A 1 121 ? -15.045 -2.387 5.632 1.00 91.38 121 LYS A N 1
ATOM 917 C CA . LYS A 1 121 ? -16.105 -2.998 6.454 1.00 91.38 121 LYS A CA 1
ATOM 918 C C . LYS A 1 121 ? -15.653 -4.315 7.101 1.00 91.38 121 LYS A C 1
ATOM 920 O O . LYS A 1 121 ? -16.094 -4.596 8.211 1.00 91.38 121 LYS A O 1
ATOM 925 N N . SER A 1 122 ? -14.746 -5.053 6.449 1.00 91.00 122 SER A N 1
ATOM 926 C CA . SER A 1 122 ? -14.102 -6.259 6.994 1.00 91.00 122 SER A CA 1
ATOM 927 C C . SER A 1 122 ? -13.215 -5.978 8.213 1.00 91.00 122 SER A C 1
ATOM 929 O O . SER A 1 122 ? -12.939 -6.887 8.984 1.00 91.00 122 SER A O 1
ATOM 931 N N . GLY A 1 123 ? -12.796 -4.725 8.419 1.00 91.81 123 GLY A N 1
ATOM 932 C CA . GLY A 1 123 ? -11.831 -4.327 9.442 1.00 91.81 123 GLY A CA 1
ATOM 933 C C . GLY A 1 123 ? -10.401 -4.183 8.919 1.00 91.81 123 GLY A C 1
ATOM 934 O O . GLY A 1 123 ? -9.583 -3.581 9.611 1.00 91.81 123 GLY A O 1
ATOM 935 N N . ASP A 1 124 ? -10.121 -4.645 7.701 1.00 93.12 124 ASP A N 1
ATOM 936 C CA . ASP A 1 124 ? -8.811 -4.520 7.054 1.00 93.12 124 ASP A CA 1
ATOM 937 C C . ASP A 1 124 ? -8.497 -3.078 6.655 1.00 93.12 124 ASP A C 1
ATOM 939 O O . ASP A 1 124 ? -9.394 -2.242 6.510 1.00 93.12 124 ASP A O 1
ATOM 943 N N . LEU A 1 125 ? -7.220 -2.786 6.419 1.00 93.31 125 LEU A N 1
ATOM 944 C CA . LEU A 1 125 ? -6.796 -1.480 5.927 1.00 93.31 125 LEU A CA 1
ATOM 945 C C . LEU A 1 125 ? -6.611 -1.513 4.418 1.00 93.31 125 LEU A C 1
ATOM 947 O O . LEU A 1 125 ? -5.981 -2.413 3.871 1.00 93.31 125 LEU A O 1
ATOM 951 N N . ARG A 1 126 ? -7.140 -0.494 3.744 1.00 95.00 126 ARG A N 1
ATOM 952 C CA . ARG A 1 126 ? -6.910 -0.245 2.327 1.00 95.00 126 ARG A CA 1
ATOM 953 C C . ARG A 1 126 ? -6.124 1.044 2.151 1.00 95.00 126 ARG A C 1
ATOM 955 O O . ARG A 1 126 ? -6.525 2.097 2.652 1.00 95.00 126 ARG A O 1
ATOM 962 N N . PHE A 1 127 ? -5.062 0.952 1.369 1.00 94.69 127 PHE A N 1
ATOM 963 C CA . PHE A 1 127 ? -4.205 2.056 0.972 1.00 94.69 127 PHE A CA 1
ATOM 964 C C . PHE A 1 127 ? -4.359 2.328 -0.517 1.00 94.69 127 PHE A C 1
ATOM 966 O O . PHE A 1 127 ? -4.538 1.402 -1.307 1.00 94.69 127 PHE A O 1
ATOM 973 N N . THR A 1 128 ? -4.277 3.598 -0.886 1.00 95.38 128 THR A N 1
ATOM 974 C CA . THR A 1 128 ? -4.219 4.044 -2.276 1.00 95.38 128 THR A CA 1
ATOM 975 C C . THR A 1 128 ? -2.907 4.787 -2.477 1.00 95.38 128 THR A C 1
ATOM 977 O O . THR A 1 128 ? -2.588 5.697 -1.705 1.00 95.38 128 THR A O 1
ATOM 980 N N . VAL A 1 129 ? -2.158 4.389 -3.500 1.00 95.19 129 VAL A N 1
ATOM 981 C CA . VAL A 1 129 ? -0.880 4.996 -3.899 1.00 95.19 129 VAL A CA 1
ATOM 982 C C . VAL A 1 129 ? -0.991 5.691 -5.253 1.00 95.19 129 VAL A C 1
ATOM 984 O O . VAL A 1 129 ? -2.057 5.671 -5.875 1.00 95.19 129 VAL A O 1
ATOM 987 N N . CYS A 1 130 ? 0.083 6.350 -5.691 1.00 91.38 130 CYS A N 1
ATOM 988 C CA . CYS A 1 130 ? 0.087 7.076 -6.953 1.00 91.38 130 CYS A CA 1
ATOM 989 C C . CYS A 1 130 ? 0.090 6.109 -8.137 1.00 91.38 130 CYS A C 1
ATOM 991 O O . CYS A 1 130 ? -0.734 6.264 -9.040 1.00 91.38 130 CYS A O 1
ATOM 993 N N . ASP A 1 131 ? 0.937 5.078 -8.079 1.00 90.00 131 ASP A N 1
ATOM 994 C CA . ASP A 1 131 ? 1.197 4.193 -9.214 1.00 90.00 131 ASP A CA 1
ATOM 995 C C . ASP A 1 131 ? 1.100 2.704 -8.878 1.00 90.00 131 ASP A C 1
ATOM 997 O O . ASP A 1 131 ? 1.278 2.262 -7.744 1.00 90.00 131 ASP A O 1
ATOM 1001 N N . THR A 1 132 ? 0.865 1.896 -9.910 1.00 90.88 132 THR A N 1
ATOM 1002 C CA . THR A 1 132 ? 0.801 0.431 -9.797 1.00 90.88 132 THR A CA 1
ATOM 1003 C C . THR A 1 132 ? 2.134 -0.168 -9.349 1.00 90.88 132 THR A C 1
ATOM 1005 O O . THR A 1 132 ? 2.157 -1.109 -8.562 1.00 90.88 132 THR A O 1
ATOM 1008 N N . LYS A 1 133 ? 3.256 0.430 -9.771 1.00 90.44 133 LYS A N 1
ATOM 1009 C CA . LYS A 1 133 ? 4.607 0.050 -9.327 1.00 90.44 133 LYS A CA 1
ATOM 1010 C C . LYS A 1 133 ? 4.791 0.246 -7.822 1.00 90.44 133 LYS A C 1
ATOM 1012 O O . LYS A 1 133 ? 5.362 -0.611 -7.159 1.00 90.44 133 LYS A O 1
ATOM 1017 N N . GLU A 1 134 ? 4.287 1.353 -7.276 1.00 92.19 134 GLU A N 1
ATOM 1018 C CA . GLU A 1 134 ? 4.335 1.610 -5.833 1.00 92.19 134 GLU A CA 1
ATOM 1019 C C . GLU A 1 134 ? 3.466 0.617 -5.059 1.00 92.19 134 GLU A C 1
ATOM 1021 O O . GLU A 1 134 ? 3.858 0.154 -3.988 1.00 92.19 134 GLU A O 1
ATOM 1026 N N . ALA A 1 135 ? 2.299 0.265 -5.608 1.00 92.38 135 ALA A N 1
ATOM 1027 C CA . ALA A 1 135 ? 1.403 -0.707 -4.994 1.00 92.38 135 ALA A CA 1
ATOM 1028 C C . ALA A 1 135 ? 2.082 -2.076 -4.895 1.00 92.38 135 ALA A C 1
ATOM 1030 O O . ALA A 1 135 ? 2.003 -2.728 -3.854 1.00 92.38 135 ALA A O 1
ATOM 1031 N N . GLU A 1 136 ? 2.802 -2.472 -5.944 1.00 91.31 136 GLU A N 1
ATOM 1032 C CA . GLU A 1 136 ? 3.548 -3.725 -5.969 1.00 91.31 136 GLU A CA 1
ATOM 1033 C C . GLU A 1 136 ? 4.694 -3.745 -4.955 1.00 91.31 136 GLU A C 1
ATOM 1035 O O . GLU A 1 136 ? 4.846 -4.718 -4.219 1.00 91.31 136 GLU A O 1
ATOM 1040 N N . ILE A 1 137 ? 5.432 -2.637 -4.816 1.00 91.12 137 ILE A N 1
ATOM 1041 C CA . ILE A 1 137 ? 6.443 -2.499 -3.758 1.00 91.12 137 ILE A CA 1
ATOM 1042 C C . ILE A 1 137 ? 5.797 -2.744 -2.387 1.00 91.12 137 ILE A C 1
ATOM 1044 O O . ILE A 1 137 ? 6.287 -3.568 -1.622 1.00 91.12 137 ILE A O 1
ATOM 1048 N N . ILE A 1 138 ? 4.669 -2.100 -2.070 1.00 90.94 138 ILE A N 1
ATOM 1049 C CA . ILE A 1 138 ? 4.001 -2.318 -0.773 1.00 90.94 138 ILE A CA 1
ATOM 1050 C C . ILE A 1 138 ? 3.587 -3.785 -0.588 1.00 90.94 138 ILE A C 1
ATOM 1052 O O . ILE A 1 138 ? 3.731 -4.304 0.518 1.00 90.94 138 ILE A O 1
ATOM 1056 N N . ARG A 1 139 ? 3.079 -4.457 -1.632 1.00 90.88 139 ARG A N 1
ATOM 1057 C CA . ARG A 1 139 ? 2.677 -5.874 -1.548 1.00 90.88 139 ARG A CA 1
ATOM 1058 C C . ARG A 1 139 ? 3.855 -6.768 -1.171 1.00 90.88 139 ARG A C 1
ATOM 1060 O O . ARG A 1 139 ? 3.726 -7.540 -0.230 1.00 90.88 139 ARG A O 1
ATOM 1067 N N . ILE A 1 140 ? 5.008 -6.579 -1.810 1.00 88.38 140 ILE A N 1
ATOM 1068 C CA . ILE A 1 140 ? 6.236 -7.332 -1.512 1.00 88.38 140 ILE A CA 1
ATOM 1069 C C . ILE A 1 140 ? 6.693 -7.108 -0.062 1.00 88.38 140 ILE A C 1
ATOM 1071 O O . ILE A 1 140 ? 7.138 -8.037 0.607 1.00 88.38 140 ILE A O 1
ATOM 1075 N N . TYR A 1 141 ? 6.582 -5.876 0.443 1.00 83.00 141 TYR A N 1
ATOM 1076 C CA . TYR A 1 141 ? 7.005 -5.539 1.808 1.00 83.00 141 TYR A CA 1
ATOM 1077 C C . TYR A 1 141 ? 6.016 -5.952 2.895 1.00 83.00 141 TYR A C 1
ATOM 1079 O O . TYR A 1 141 ? 6.386 -5.963 4.063 1.00 83.00 141 TYR A O 1
ATOM 1087 N N . ARG A 1 142 ? 4.773 -6.292 2.545 1.00 76.31 142 ARG A N 1
ATOM 1088 C CA . ARG A 1 142 ? 3.789 -6.806 3.505 1.00 76.31 142 ARG A CA 1
ATOM 1089 C C . ARG A 1 142 ? 4.163 -8.201 4.020 1.00 76.31 142 ARG A C 1
ATOM 1091 O O . ARG A 1 142 ? 3.789 -8.543 5.136 1.00 76.31 142 ARG A O 1
ATOM 1098 N N . GLU A 1 143 ? 4.819 -9.007 3.190 1.00 62.00 143 GLU A N 1
ATOM 1099 C CA . GLU A 1 143 ? 5.100 -10.425 3.458 1.00 62.00 143 GLU A CA 1
ATOM 1100 C C . GLU A 1 143 ? 6.439 -10.668 4.172 1.00 62.00 143 GLU A C 1
ATOM 1102 O O . GLU A 1 143 ? 6.732 -11.805 4.539 1.00 62.00 143 GLU A O 1
ATOM 1107 N N . LYS A 1 144 ? 7.243 -9.616 4.366 1.00 55.00 144 LYS A N 1
ATOM 1108 C CA . LYS A 1 144 ? 8.540 -9.657 5.055 1.00 55.00 144 LYS A CA 1
ATOM 1109 C C . LYS A 1 144 ? 8.423 -9.170 6.493 1.00 55.00 144 LYS A C 1
ATOM 1111 O O . LYS A 1 144 ? 9.112 -9.765 7.347 1.00 55.00 144 LYS A O 1
#

Radius of gyration: 33.2 Å; Cα contacts (8 Å, |Δi|>4): 112; chains: 1; bounding box: 71×29×81 Å

Secondary structure (DSSP, 8-state):
-HHHHHHHHHHHHHHHHHHTTS--S------HHHHHHTSPP-------------PPPPHHHHHHHTEEEE----HHHHHHHHTS-HHHHHHHHHHHHHHHHHHTT-HHHHH--EEEEEE-TTS-EEEEES-HHHHHHHHHHH--

pLDDT: mean 77.64, std 16.06, range [44.09, 96.69]

Foldseek 3Di:
DVVVVVVVVVVVVVVVVVVVPDDPPDPPPDPPVNVVVPDPDPDPPPDPDPDPDPDDQDVVNQQVLQKAKADPVDPVVLVVQVVDDFVVQQVVVVVVLCVCCVVVVPVLSVPWHFPTWDADPVSIIMTGTDGSSSNVVVVVVSVD

Solvent-accessible surface area (backbone atoms only — not comparable to full-atom values): 8725 Å² total; per-residue (Å²): 113,73,70,58,56,56,52,51,54,54,51,52,52,54,50,53,58,58,63,68,70,61,78,77,76,83,76,75,81,72,56,69,67,62,57,60,72,67,51,76,78,86,72,83,78,82,73,89,67,91,62,84,73,78,66,78,79,47,74,70,54,62,55,50,52,11,42,42,78,47,80,66,92,46,72,72,57,34,58,59,56,68,76,47,52,47,67,55,43,25,53,50,50,46,50,49,41,54,50,48,19,63,75,67,72,32,68,74,52,58,71,53,57,65,74,40,25,43,73,45,95,90,48,27,41,38,37,33,36,87,38,50,70,47,24,50,52,54,56,62,61,70,81,110

Mean predicted aligned error: 17.71 Å